Protein AF-A0A5C7KUD2-F1 (afdb_monomer_lite)

Structure (mmCIF, N/CA/C/O backbone):
data_AF-A0A5C7KUD2-F1
#
_entry.id   AF-A0A5C7KUD2-F1
#
loop_
_atom_site.group_PDB
_atom_site.id
_atom_site.type_symbol
_atom_site.label_atom_id
_atom_site.label_alt_id
_atom_site.label_comp_id
_atom_site.label_asym_id
_atom_site.label_entity_id
_atom_site.label_seq_id
_atom_site.pdbx_PDB_ins_code
_atom_site.Cartn_x
_atom_site.Cartn_y
_atom_site.Cartn_z
_atom_site.occupancy
_atom_site.B_iso_or_equiv
_atom_site.auth_seq_id
_atom_site.auth_comp_id
_atom_site.auth_asym_id
_atom_site.auth_atom_id
_atom_site.pdbx_PDB_model_num
ATOM 1 N N . MET A 1 1 ? -30.509 0.185 -14.003 1.00 52.31 1 MET A N 1
ATOM 2 C CA . MET A 1 1 ? -29.488 0.809 -13.132 1.00 52.31 1 MET A CA 1
ATOM 3 C C . MET A 1 1 ? -29.414 -0.004 -11.849 1.00 52.31 1 MET A C 1
ATOM 5 O O . MET A 1 1 ? -30.401 -0.042 -11.130 1.00 52.31 1 MET A O 1
ATOM 9 N N . ALA A 1 2 ? -28.322 -0.728 -11.601 1.00 57.47 2 ALA A N 1
ATOM 10 C CA . ALA A 1 2 ? -28.114 -1.382 -10.310 1.00 57.47 2 ALA A CA 1
ATOM 11 C C . ALA A 1 2 ? -27.553 -0.334 -9.339 1.00 57.47 2 ALA A C 1
ATOM 13 O O . ALA A 1 2 ? -26.475 0.204 -9.585 1.00 57.47 2 ALA A O 1
ATOM 14 N N . SER A 1 3 ? -28.297 0.007 -8.287 1.00 73.56 3 SER A N 1
ATOM 15 C CA . SER A 1 3 ? -27.805 0.875 -7.217 1.00 73.56 3 SER A CA 1
ATOM 16 C C . SER A 1 3 ? -27.150 0.013 -6.139 1.00 73.56 3 SER A C 1
ATOM 18 O O . SER A 1 3 ? -27.764 -0.901 -5.583 1.00 73.56 3 SER A O 1
ATOM 20 N N . ILE A 1 4 ? -25.874 0.285 -5.870 1.00 74.94 4 ILE A N 1
ATOM 21 C CA . ILE A 1 4 ? -25.166 -0.264 -4.715 1.00 74.94 4 ILE A CA 1
ATOM 22 C C . ILE A 1 4 ? -25.317 0.760 -3.595 1.00 74.94 4 ILE A C 1
ATOM 24 O O . ILE A 1 4 ? -24.913 1.912 -3.753 1.00 74.94 4 ILE A O 1
ATOM 28 N N . VAL A 1 5 ? -25.921 0.349 -2.482 1.00 77.75 5 VAL A N 1
ATOM 29 C CA . VAL A 1 5 ? -26.062 1.187 -1.287 1.00 77.75 5 VAL A CA 1
ATOM 30 C C . VAL A 1 5 ? -25.066 0.693 -0.252 1.00 77.75 5 VAL A C 1
ATOM 32 O O . VAL A 1 5 ? -25.144 -0.455 0.185 1.00 77.75 5 VAL A O 1
ATOM 35 N N . SER A 1 6 ? -24.130 1.560 0.129 1.00 81.19 6 SER A N 1
ATOM 36 C CA . SER A 1 6 ? -23.157 1.272 1.180 1.00 81.19 6 SER A CA 1
ATOM 37 C C . SER A 1 6 ? -23.691 1.759 2.520 1.00 81.19 6 SER A C 1
ATOM 39 O O . SER A 1 6 ? -24.078 2.920 2.658 1.00 81.19 6 SER A O 1
ATOM 41 N N . THR A 1 7 ? -23.716 0.874 3.510 1.00 82.81 7 THR A N 1
ATOM 42 C CA . THR A 1 7 ? -24.071 1.201 4.896 1.00 82.81 7 THR A CA 1
ATOM 43 C C . THR A 1 7 ? -22.840 1.044 5.777 1.00 82.81 7 THR A C 1
ATOM 45 O O . THR A 1 7 ? -22.096 0.074 5.630 1.00 82.81 7 THR A O 1
ATOM 48 N N . ARG A 1 8 ? -22.593 2.015 6.664 1.00 83.44 8 ARG A N 1
ATOM 49 C CA . ARG A 1 8 ? -21.470 1.991 7.609 1.00 83.44 8 ARG A CA 1
ATOM 50 C C . ARG A 1 8 ? -21.988 2.077 9.036 1.00 83.44 8 ARG A C 1
ATOM 52 O O . ARG A 1 8 ? -22.719 3.007 9.357 1.00 83.44 8 ARG A O 1
ATOM 59 N N . GLU A 1 9 ? -21.580 1.134 9.871 1.00 87.38 9 GLU A N 1
ATOM 60 C CA . GLU A 1 9 ? -21.917 1.073 11.295 1.00 87.38 9 GLU A CA 1
ATOM 61 C C . GLU A 1 9 ? -20.636 0.930 12.123 1.00 87.38 9 GLU A C 1
ATOM 63 O O . GLU A 1 9 ? -19.722 0.201 11.737 1.00 87.38 9 GLU A O 1
ATOM 68 N N . VAL A 1 10 ? -20.546 1.642 13.247 1.00 86.75 10 VAL A N 1
ATOM 69 C CA . VAL A 1 10 ? -19.453 1.464 14.215 1.00 86.75 10 VAL A CA 1
ATOM 70 C C . VAL A 1 10 ? -19.850 0.320 15.143 1.00 86.75 10 VAL A C 1
ATOM 72 O O . VAL A 1 10 ? -20.932 0.357 15.720 1.00 86.75 10 VAL A O 1
ATOM 75 N N . ILE A 1 11 ? -19.004 -0.704 15.241 1.00 87.06 11 ILE A N 1
ATOM 76 C CA . ILE A 1 11 ? -19.264 -1.911 16.040 1.00 87.06 11 ILE A CA 1
ATOM 77 C C . ILE A 1 11 ? -18.545 -1.831 17.384 1.00 87.06 11 ILE A C 1
ATOM 79 O O . ILE A 1 11 ? -19.157 -2.070 18.414 1.00 87.06 11 ILE A O 1
ATOM 83 N N . ASP A 1 12 ? -17.256 -1.479 17.354 1.00 84.88 12 ASP A N 1
ATOM 84 C CA . ASP A 1 12 ? -16.395 -1.422 18.534 1.00 84.88 12 ASP A CA 1
ATOM 85 C C . ASP A 1 12 ? -15.609 -0.116 18.540 1.00 84.88 12 ASP A C 1
ATOM 87 O O . ASP A 1 12 ? -15.211 0.397 17.488 1.00 84.88 12 ASP A O 1
ATOM 91 N N . THR A 1 13 ? -15.317 0.377 19.735 1.00 88.31 13 THR A N 1
ATOM 92 C CA . THR A 1 13 ? -14.458 1.537 19.969 1.00 88.31 13 THR A CA 1
ATOM 93 C C . THR A 1 13 ? -13.474 1.214 21.083 1.00 88.31 13 THR A C 1
ATOM 95 O O . THR A 1 13 ? -13.832 0.521 22.034 1.00 88.31 13 THR A O 1
ATOM 98 N N . GLY A 1 14 ? -12.249 1.719 21.001 1.00 86.06 14 GLY A N 1
ATOM 99 C CA . GLY A 1 14 ? -11.285 1.584 22.090 1.00 86.06 14 GLY A CA 1
ATOM 100 C C . GLY A 1 14 ? -10.081 2.493 21.915 1.00 86.06 14 GLY A C 1
ATOM 101 O O . GLY A 1 14 ? -9.717 2.840 20.795 1.00 86.06 14 GLY A O 1
ATOM 102 N N . GLU A 1 15 ? -9.458 2.858 23.027 1.00 85.56 15 GLU A N 1
ATOM 103 C CA . GLU A 1 15 ? -8.258 3.693 23.046 1.00 85.56 15 GLU A CA 1
ATOM 104 C C . GLU A 1 15 ? -7.016 2.835 22.780 1.00 85.56 15 GLU A C 1
ATOM 106 O O . GLU A 1 15 ? -6.874 1.741 23.338 1.00 85.56 15 GLU A O 1
ATOM 111 N N . ILE A 1 16 ? -6.122 3.321 21.916 1.00 84.38 16 ILE A N 1
ATOM 112 C CA . ILE A 1 16 ? -4.828 2.694 21.619 1.00 84.38 16 ILE A CA 1
ATOM 113 C C . ILE A 1 16 ? -3.708 3.736 21.582 1.00 84.38 16 ILE A C 1
ATOM 115 O O . ILE A 1 16 ? -3.921 4.887 21.196 1.00 84.38 16 ILE A O 1
ATOM 119 N N . SER A 1 17 ? -2.491 3.328 21.941 1.00 83.12 17 SER A N 1
ATOM 120 C CA . SER A 1 17 ? -1.288 4.131 21.721 1.00 83.12 17 SER A CA 1
ATOM 121 C C . SER A 1 17 ? -0.753 3.886 20.310 1.00 83.12 17 SER A C 1
ATOM 123 O O . SER A 1 17 ? -0.353 2.782 19.948 1.00 83.12 17 SER A O 1
ATOM 125 N N . LEU A 1 18 ? -0.753 4.927 19.484 1.00 80.75 18 LEU A N 1
ATOM 126 C CA . LEU A 1 18 ? -0.291 4.876 18.104 1.00 80.75 18 LEU A CA 1
ATOM 127 C C . LEU A 1 18 ? 1.002 5.674 17.961 1.00 80.75 18 LEU A C 1
ATOM 129 O O . LEU A 1 18 ? 1.029 6.881 18.210 1.00 80.75 18 LEU A O 1
ATOM 133 N N . GLN A 1 19 ? 2.063 5.022 17.482 1.00 81.31 19 GLN A N 1
ATOM 134 C CA . GLN A 1 19 ? 3.209 5.737 16.933 1.00 81.31 19 GLN A CA 1
ATOM 135 C C . GLN A 1 19 ? 2.923 6.075 15.468 1.00 81.31 19 GLN A C 1
ATOM 137 O O . GLN A 1 19 ? 2.828 5.206 14.602 1.00 81.31 19 GLN A O 1
ATOM 142 N N . CYS A 1 20 ? 2.745 7.353 15.154 1.00 77.44 20 CYS A N 1
ATOM 143 C CA . CYS A 1 20 ? 2.360 7.732 13.804 1.00 77.44 20 CYS A CA 1
ATOM 144 C C . CYS A 1 20 ? 3.529 7.581 12.827 1.00 77.44 20 CYS A C 1
ATOM 146 O O . CYS A 1 20 ? 4.560 8.235 12.958 1.00 77.44 20 CYS A O 1
ATOM 148 N N . SER A 1 21 ? 3.345 6.801 11.760 1.00 73.75 21 SER A N 1
ATOM 149 C CA . SER A 1 21 ? 4.360 6.667 10.700 1.00 73.75 21 SER A CA 1
ATOM 150 C C . SER A 1 21 ? 4.671 7.982 9.964 1.00 73.75 21 SER A C 1
ATOM 152 O O . SER A 1 21 ? 5.726 8.099 9.337 1.00 73.75 21 SER A O 1
ATOM 154 N N . HIS A 1 22 ? 3.772 8.973 10.032 1.00 73.56 22 HIS A N 1
ATOM 155 C CA . HIS A 1 22 ? 3.919 10.255 9.345 1.00 73.56 22 HIS A CA 1
ATOM 156 C C . HIS A 1 22 ? 4.621 11.323 10.196 1.00 73.56 22 HIS A C 1
ATOM 158 O O . HIS A 1 22 ? 5.550 11.963 9.703 1.00 73.56 22 HIS A O 1
ATOM 164 N N . CYS A 1 23 ? 4.183 11.547 11.438 1.00 79.75 23 CYS A N 1
ATOM 165 C CA . CYS A 1 23 ? 4.767 12.556 12.334 1.00 79.75 23 CYS A CA 1
ATOM 166 C C . CYS A 1 23 ? 5.765 11.978 13.346 1.00 79.75 23 CYS A C 1
ATOM 168 O O . CYS A 1 23 ? 6.472 12.745 13.988 1.00 79.75 23 CYS A O 1
ATOM 170 N N . ARG A 1 24 ? 5.877 10.645 13.454 1.00 76.94 24 ARG A N 1
ATOM 171 C CA . ARG A 1 24 ? 6.722 9.920 14.424 1.00 76.94 24 ARG A CA 1
ATOM 172 C C . ARG A 1 24 ? 6.436 10.250 15.894 1.00 76.94 24 ARG A C 1
ATOM 174 O O . ARG A 1 24 ? 7.190 9.810 16.755 1.00 76.94 24 ARG A O 1
ATOM 181 N N . SER A 1 25 ? 5.358 10.978 16.183 1.00 79.31 25 SER A N 1
ATOM 182 C CA . SER A 1 25 ? 4.863 11.176 17.540 1.00 79.31 25 SER A CA 1
ATOM 183 C C . SER A 1 25 ? 4.092 9.946 18.010 1.00 79.31 25 SER A C 1
ATOM 185 O O . SER A 1 25 ? 3.441 9.255 17.216 1.00 79.31 25 SER A O 1
ATOM 187 N N . THR A 1 26 ? 4.205 9.666 19.305 1.00 81.06 26 THR A N 1
ATOM 188 C CA . THR A 1 26 ? 3.474 8.597 19.982 1.00 81.06 26 THR A CA 1
ATOM 189 C C . THR A 1 26 ? 2.333 9.233 20.753 1.00 81.06 26 THR A C 1
ATOM 191 O O . THR A 1 26 ? 2.579 9.924 21.737 1.00 81.06 26 THR A O 1
ATOM 194 N N . ASN A 1 27 ? 1.101 8.994 20.309 1.00 81.31 27 ASN A N 1
ATOM 195 C CA . ASN A 1 27 ? -0.094 9.600 20.890 1.00 81.31 27 ASN A CA 1
ATOM 196 C C . ASN A 1 27 ? -1.133 8.539 21.233 1.00 81.31 27 ASN A C 1
ATOM 198 O O . ASN A 1 27 ? -1.171 7.472 20.621 1.00 81.31 27 ASN A O 1
ATOM 202 N N . GLN A 1 28 ? -2.005 8.853 22.186 1.00 82.94 28 GLN A N 1
ATOM 203 C CA . GLN A 1 28 ? -3.213 8.071 22.425 1.00 82.94 28 GLN A CA 1
ATOM 204 C C . GLN A 1 28 ? -4.305 8.507 21.447 1.00 82.94 28 GLN A C 1
ATOM 206 O O . GLN A 1 28 ? -4.499 9.699 21.208 1.00 82.94 28 GLN A O 1
ATOM 211 N N . THR A 1 29 ? -4.966 7.532 20.830 1.00 84.25 29 THR A N 1
ATOM 212 C CA . THR A 1 29 ? -5.979 7.747 19.793 1.00 84.25 29 THR A CA 1
ATOM 213 C C . THR A 1 29 ? -7.088 6.724 19.885 1.00 84.25 29 THR A C 1
ATOM 215 O O . THR A 1 29 ? -6.829 5.557 20.186 1.00 84.25 29 THR A O 1
ATOM 218 N N . ASP A 1 30 ? -8.289 7.134 19.498 1.00 84.81 30 ASP A N 1
ATOM 219 C CA . ASP A 1 30 ? -9.420 6.226 19.388 1.00 84.81 30 ASP A CA 1
ATOM 220 C C . ASP A 1 30 ? -9.322 5.372 18.120 1.00 84.81 30 ASP A C 1
ATOM 222 O O . ASP A 1 30 ? -9.208 5.871 16.992 1.00 84.81 30 ASP A O 1
ATOM 226 N N . ALA A 1 31 ? -9.402 4.060 18.311 1.00 84.88 31 ALA A N 1
ATOM 227 C CA . ALA A 1 31 ? -9.616 3.082 17.263 1.00 84.88 31 ALA A CA 1
ATOM 228 C C . ALA A 1 31 ? -11.114 2.785 17.136 1.00 84.88 31 ALA A C 1
ATOM 230 O O . ALA A 1 31 ? -11.771 2.357 18.084 1.00 84.88 31 ALA A O 1
ATOM 231 N N . LEU A 1 32 ? -11.646 2.978 15.930 1.00 87.69 32 LEU A N 1
ATOM 232 C CA . LEU A 1 32 ? -13.053 2.771 15.597 1.00 87.69 32 LEU A CA 1
ATOM 233 C C . LEU A 1 32 ? -13.172 1.568 14.662 1.00 87.69 32 LEU A C 1
ATOM 235 O O . LEU A 1 32 ? -12.714 1.625 13.520 1.00 87.69 32 LEU A O 1
ATOM 239 N N . ARG A 1 33 ? -13.804 0.478 15.096 1.00 86.75 33 ARG A N 1
ATOM 240 C CA . ARG A 1 33 ? -14.136 -0.649 14.217 1.00 86.75 33 ARG A CA 1
ATOM 241 C C . ARG A 1 33 ? -15.422 -0.354 13.472 1.00 86.75 33 ARG A C 1
ATOM 243 O O . ARG A 1 33 ? -16.489 -0.277 14.070 1.00 86.75 33 ARG A O 1
ATOM 250 N N . VAL A 1 34 ? -15.327 -0.244 12.157 1.00 87.00 34 VAL A N 1
ATOM 251 C CA . VAL A 1 34 ? -16.453 0.032 11.271 1.00 87.00 34 VAL A CA 1
ATOM 252 C C . VAL A 1 34 ? -16.784 -1.225 10.473 1.00 87.00 34 VAL A C 1
ATOM 254 O O . VAL A 1 34 ? -15.921 -1.804 9.808 1.00 87.00 34 VAL A O 1
ATOM 257 N N . LYS A 1 35 ? -18.050 -1.646 10.508 1.00 86.50 35 LYS A N 1
ATOM 258 C CA . LYS A 1 35 ? -18.607 -2.574 9.524 1.00 86.50 35 LYS A CA 1
ATOM 259 C C . LYS A 1 35 ? -19.130 -1.769 8.360 1.00 86.50 35 LYS A C 1
ATOM 261 O O . LYS A 1 35 ? -19.920 -0.843 8.522 1.00 86.50 35 LYS A O 1
ATOM 266 N N . THR A 1 36 ? -18.717 -2.164 7.178 1.00 85.19 36 THR A N 1
ATOM 267 C CA . THR A 1 36 ? -19.242 -1.656 5.922 1.00 85.19 36 THR A CA 1
ATOM 268 C C . THR A 1 36 ? -19.983 -2.796 5.245 1.00 85.19 36 THR A C 1
ATOM 270 O O . THR A 1 36 ? -19.449 -3.897 5.110 1.00 85.19 36 THR A O 1
ATOM 273 N N . VAL A 1 37 ? -21.247 -2.564 4.909 1.00 84.75 37 VAL A N 1
ATOM 274 C CA . VAL A 1 37 ? -22.099 -3.532 4.220 1.00 84.75 37 VAL A CA 1
ATOM 275 C C . VAL A 1 37 ? -22.603 -2.885 2.947 1.00 84.75 37 VAL A C 1
ATOM 277 O O . VAL A 1 37 ? -23.414 -1.955 2.993 1.00 84.75 37 VAL A O 1
ATOM 280 N N . ASP A 1 38 ? -22.144 -3.404 1.818 1.00 84.06 38 ASP A N 1
ATOM 281 C CA . ASP A 1 38 ? -22.626 -3.007 0.507 1.00 84.06 38 ASP A CA 1
ATOM 282 C C . ASP A 1 38 ? -23.773 -3.926 0.106 1.00 84.06 38 ASP A C 1
ATOM 284 O O . ASP A 1 38 ? -23.637 -5.156 0.035 1.00 84.06 38 ASP A O 1
ATOM 288 N N . ARG A 1 39 ? -24.929 -3.312 -0.143 1.00 82.31 39 ARG A N 1
ATOM 289 C CA . ARG A 1 39 ? -26.154 -4.008 -0.521 1.00 82.31 39 ARG A CA 1
ATOM 290 C C . ARG A 1 39 ? -26.489 -3.754 -1.981 1.00 82.31 39 ARG A C 1
ATOM 292 O O . ARG A 1 39 ? -26.563 -2.604 -2.418 1.00 82.31 39 ARG A O 1
ATOM 299 N N . LEU A 1 40 ? -26.763 -4.825 -2.716 1.00 80.75 40 LEU A N 1
ATOM 300 C CA . LEU A 1 40 ? -27.335 -4.751 -4.055 1.00 80.75 40 LEU A CA 1
ATOM 301 C C . LEU A 1 40 ? -28.833 -4.488 -3.928 1.00 80.75 40 LEU A C 1
ATOM 303 O O . LEU A 1 40 ? -29.529 -5.190 -3.186 1.00 80.75 40 LEU A O 1
ATOM 307 N N . TYR A 1 41 ? -29.322 -3.455 -4.616 1.00 78.12 41 TYR A N 1
ATOM 308 C CA . TYR A 1 41 ? -30.722 -3.021 -4.534 1.00 78.12 41 TYR A CA 1
ATOM 309 C C . TYR A 1 41 ? -31.186 -2.697 -3.099 1.00 78.12 41 TYR A C 1
ATOM 311 O O . TYR A 1 41 ? -32.371 -2.775 -2.795 1.00 78.12 41 TYR A O 1
ATOM 319 N N . GLY A 1 42 ? -30.256 -2.374 -2.189 1.00 74.31 42 GLY A N 1
ATOM 320 C CA . GLY A 1 42 ? -30.549 -2.060 -0.783 1.00 74.31 42 GLY A CA 1
ATOM 321 C C . GLY A 1 42 ? -30.951 -3.252 0.101 1.00 74.31 42 GLY A C 1
ATOM 322 O O . GLY A 1 42 ? -31.068 -3.087 1.317 1.00 74.31 42 GLY A O 1
ATOM 323 N N . LEU A 1 43 ? -31.111 -4.448 -0.473 1.00 76.94 43 LEU A N 1
ATOM 324 C CA . LEU A 1 43 ? -31.692 -5.613 0.201 1.00 76.94 43 LEU A CA 1
ATOM 325 C C . LEU A 1 43 ? -30.686 -6.749 0.387 1.00 76.94 43 LEU A C 1
ATOM 327 O O . LEU A 1 43 ? -30.541 -7.251 1.499 1.00 76.94 43 LEU A O 1
ATOM 331 N N . LEU A 1 44 ? -29.964 -7.138 -0.669 1.00 77.94 44 LEU A N 1
ATOM 332 C CA . LEU A 1 44 ? -29.021 -8.254 -0.591 1.00 77.94 44 LEU A CA 1
ATOM 333 C C . LEU A 1 44 ? -27.629 -7.754 -0.196 1.00 77.94 44 LEU A C 1
ATOM 335 O O . LEU A 1 44 ? -27.024 -7.032 -0.990 1.00 77.94 44 LEU A O 1
ATOM 339 N N . PRO A 1 45 ? -27.083 -8.134 0.974 1.00 79.06 45 PRO A N 1
ATOM 340 C CA . PRO A 1 45 ? -25.691 -7.848 1.293 1.00 79.06 45 PRO A CA 1
ATOM 341 C C . PRO A 1 45 ? -24.792 -8.668 0.363 1.00 79.06 45 PRO A C 1
ATOM 343 O O . PRO A 1 45 ? -24.847 -9.894 0.364 1.00 79.06 45 PRO A O 1
ATOM 346 N N . VAL A 1 46 ? -23.977 -7.994 -0.445 1.00 81.50 46 VAL A N 1
ATOM 347 C CA . VAL A 1 46 ? -23.026 -8.661 -1.353 1.00 81.50 46 VAL A CA 1
ATOM 348 C C . VAL A 1 46 ? -21.629 -8.639 -0.760 1.00 81.50 46 VAL A C 1
ATOM 350 O O . VAL A 1 46 ? -20.915 -9.634 -0.824 1.00 81.50 46 VAL A O 1
ATOM 353 N N . TRP A 1 47 ? -21.250 -7.514 -0.156 1.00 79.00 47 TRP A N 1
ATOM 354 C CA . TRP A 1 47 ? -19.937 -7.342 0.450 1.00 79.00 47 TRP A CA 1
ATOM 355 C C . TRP A 1 47 ? -20.088 -6.852 1.880 1.00 79.00 47 TRP A C 1
ATOM 357 O O . TRP A 1 47 ? -20.730 -5.837 2.137 1.00 79.00 47 TRP A O 1
ATOM 367 N N . VAL A 1 48 ? -19.491 -7.589 2.814 1.00 78.75 48 VAL A N 1
ATOM 368 C CA . VAL A 1 48 ? -19.387 -7.198 4.220 1.00 78.75 48 VAL A CA 1
ATOM 369 C C . VAL A 1 48 ? -17.909 -7.103 4.556 1.00 78.75 48 VAL A C 1
ATOM 371 O O . VAL A 1 48 ? -17.201 -8.108 4.552 1.00 78.75 48 VAL A O 1
ATOM 374 N N . THR A 1 49 ? -17.439 -5.897 4.848 1.00 82.56 49 THR A N 1
ATOM 375 C CA . THR A 1 49 ? -16.047 -5.632 5.212 1.00 82.56 49 THR A CA 1
ATOM 376 C C . THR A 1 49 ? -15.969 -4.988 6.587 1.00 82.56 49 THR A C 1
ATOM 378 O O . THR A 1 49 ? -16.657 -4.012 6.877 1.00 82.56 49 THR A O 1
ATOM 381 N N . GLN A 1 50 ? -15.126 -5.548 7.453 1.00 84.38 50 GLN A N 1
ATOM 382 C CA . GLN A 1 50 ? -14.810 -4.976 8.758 1.00 84.38 50 GLN A CA 1
ATOM 383 C C . GLN A 1 50 ? -13.427 -4.340 8.693 1.00 84.38 50 GLN A C 1
ATOM 385 O O . GLN A 1 50 ? -12.459 -4.986 8.291 1.00 84.38 50 GLN A O 1
ATOM 390 N N . GLU A 1 51 ? -13.343 -3.076 9.082 1.00 84.69 51 GLU A N 1
ATOM 391 C CA . GLU A 1 51 ? -12.095 -2.324 9.114 1.00 84.69 51 GLU A CA 1
ATOM 392 C C . GLU A 1 51 ? -12.019 -1.491 10.392 1.00 84.69 51 GLU A C 1
ATOM 394 O O . GLU A 1 51 ? -12.992 -0.856 10.790 1.00 84.69 51 GLU A O 1
ATOM 399 N N . THR A 1 52 ? -10.869 -1.500 11.058 1.00 85.06 52 THR A N 1
ATOM 400 C CA . THR A 1 52 ? -10.567 -0.578 12.153 1.00 85.06 52 THR A CA 1
ATOM 401 C C . THR A 1 52 ? -9.898 0.659 11.589 1.00 85.06 52 THR A C 1
ATOM 403 O O . THR A 1 52 ? -8.890 0.580 10.886 1.00 85.06 52 THR A O 1
ATOM 406 N N . VAL A 1 53 ? -10.495 1.813 11.859 1.00 85.31 53 VAL A N 1
ATOM 407 C CA . VAL A 1 53 ? -10.020 3.125 11.441 1.00 85.31 53 VAL A CA 1
ATOM 408 C C . VAL A 1 53 ? -9.419 3.810 12.655 1.00 85.31 53 VAL A C 1
ATOM 410 O O . VAL A 1 53 ? -10.066 3.919 13.693 1.00 85.31 53 VAL A O 1
ATOM 413 N N . VAL A 1 54 ? -8.190 4.288 12.507 1.00 84.81 54 VAL A N 1
ATOM 414 C CA . VAL A 1 54 ? -7.482 5.046 13.538 1.00 84.81 54 VAL A CA 1
ATOM 415 C C . VAL A 1 54 ? -7.074 6.380 12.937 1.00 84.81 54 VAL A C 1
ATOM 417 O O . VAL A 1 54 ? -6.560 6.428 11.816 1.00 84.81 54 VAL A O 1
ATOM 420 N N . LYS A 1 55 ? -7.318 7.473 13.654 1.00 84.81 55 LYS A N 1
ATOM 421 C CA . LYS A 1 55 ? -6.905 8.817 13.237 1.00 84.81 55 LYS A CA 1
ATOM 422 C C . LYS A 1 55 ? -5.804 9.316 14.152 1.00 84.81 55 LYS A C 1
ATOM 424 O O . LYS A 1 55 ? -5.970 9.321 15.364 1.00 84.81 55 LYS A O 1
ATOM 429 N N . CYS A 1 56 ? -4.693 9.753 13.568 1.00 82.88 56 CYS A N 1
ATOM 430 C CA . CYS A 1 56 ? -3.659 10.440 14.332 1.00 82.88 56 CYS A CA 1
ATOM 431 C C . CYS A 1 56 ? -4.135 11.86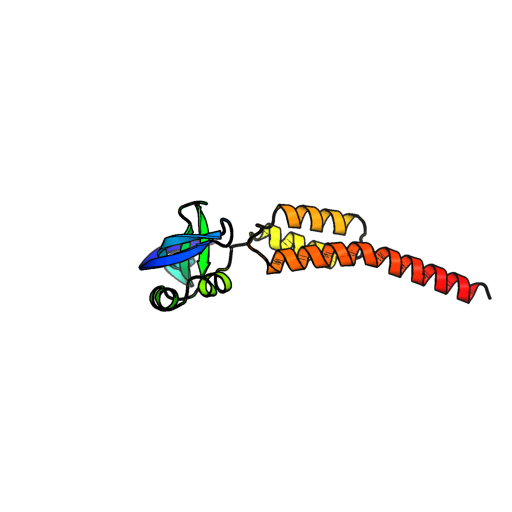5 14.682 1.00 82.88 56 CYS A C 1
ATOM 433 O O . CYS A 1 56 ? -4.626 12.543 13.778 1.00 82.88 56 CYS A O 1
ATOM 435 N N . PRO A 1 57 ? -3.974 12.346 15.929 1.00 82.25 57 PRO A N 1
ATOM 436 C CA . PRO A 1 57 ? -4.509 13.636 16.345 1.00 82.25 57 PRO A CA 1
ATOM 437 C C . PRO A 1 57 ? -3.632 14.795 15.853 1.00 82.25 57 PRO A C 1
ATOM 439 O O . PRO A 1 57 ? -4.150 15.857 15.544 1.00 82.25 57 PRO A O 1
ATOM 442 N N . ASP A 1 58 ? -2.323 14.573 15.688 1.00 81.75 58 ASP A N 1
ATOM 443 C CA . ASP A 1 58 ? -1.386 15.628 15.278 1.00 81.75 58 ASP A CA 1
ATOM 444 C C . ASP A 1 58 ? -1.408 15.912 13.774 1.00 81.75 58 ASP A C 1
ATOM 446 O O . ASP A 1 58 ? -1.173 17.035 13.341 1.00 81.75 58 ASP A O 1
ATOM 450 N N . CYS A 1 59 ? -1.601 14.875 12.955 1.00 78.94 59 CYS A N 1
ATOM 451 C CA . CYS A 1 59 ? -1.469 14.978 11.498 1.00 78.94 59 CYS A CA 1
ATOM 452 C C . CYS A 1 59 ? -2.745 14.616 10.736 1.00 78.94 59 CYS A C 1
ATOM 454 O O . CYS A 1 59 ? -2.719 14.587 9.507 1.00 78.94 59 CYS A O 1
ATOM 456 N N . GLU A 1 60 ? -3.818 14.270 11.451 1.00 79.94 60 GLU A N 1
ATOM 457 C CA . GLU A 1 60 ? -5.137 13.895 10.917 1.00 79.94 60 GLU A CA 1
ATOM 458 C C . GLU A 1 60 ? -5.129 12.747 9.893 1.00 79.94 60 GLU A C 1
ATOM 460 O O . GLU A 1 60 ? -6.133 12.453 9.238 1.00 79.94 60 GLU A O 1
ATOM 465 N N . THR A 1 61 ? -4.005 12.040 9.754 1.00 78.00 61 THR A N 1
ATOM 466 C CA . THR A 1 61 ? -3.908 10.929 8.812 1.00 78.00 61 THR A CA 1
ATOM 467 C C . THR A 1 61 ? -4.727 9.740 9.308 1.00 78.00 61 THR A C 1
ATOM 469 O O . THR A 1 61 ? -4.620 9.305 10.457 1.00 78.00 61 THR A O 1
ATOM 472 N N . THR A 1 62 ? -5.577 9.219 8.421 1.00 79.25 62 THR A N 1
ATOM 473 C CA . THR A 1 62 ? -6.405 8.039 8.680 1.00 79.25 62 THR A CA 1
ATOM 474 C C . THR A 1 62 ? -5.642 6.773 8.319 1.00 79.25 62 THR A C 1
ATOM 476 O O . THR A 1 62 ? -5.290 6.561 7.152 1.00 79.25 62 THR A O 1
ATOM 479 N N . PHE A 1 63 ? -5.456 5.898 9.295 1.00 80.19 63 PHE A N 1
ATOM 480 C CA . PHE A 1 63 ? -4.933 4.554 9.111 1.00 80.19 63 PHE A CA 1
ATOM 481 C C . PHE A 1 63 ? -6.067 3.535 9.178 1.00 80.19 63 PHE A C 1
ATOM 483 O O . PHE A 1 63 ? -7.042 3.723 9.904 1.00 80.19 63 PHE A O 1
ATOM 490 N N . THR A 1 64 ? -5.954 2.459 8.398 1.00 79.62 64 THR A N 1
ATOM 491 C CA . THR A 1 64 ? -6.951 1.383 8.377 1.00 79.62 64 THR A CA 1
ATOM 492 C C . THR A 1 64 ? -6.290 0.025 8.569 1.00 79.62 64 THR A C 1
ATOM 494 O O . THR A 1 64 ? -5.278 -0.258 7.922 1.00 79.62 64 THR A O 1
ATOM 497 N N . THR A 1 65 ? -6.859 -0.829 9.416 1.00 81.56 65 THR A N 1
ATOM 498 C CA . THR A 1 65 ? -6.467 -2.243 9.544 1.00 81.56 65 THR A CA 1
ATOM 499 C C . THR A 1 65 ? -7.690 -3.152 9.491 1.00 81.56 65 THR A C 1
ATOM 501 O O . THR A 1 65 ? -8.825 -2.692 9.565 1.00 81.56 65 THR A O 1
ATOM 504 N N . GLN A 1 66 ? -7.461 -4.453 9.334 1.00 81.75 66 GLN A N 1
ATOM 505 C CA . GLN A 1 66 ? -8.507 -5.475 9.454 1.00 81.75 66 GLN A CA 1
ATOM 506 C C . GLN A 1 66 ? -8.521 -6.131 10.845 1.00 81.75 66 GLN A C 1
ATOM 508 O O . GLN A 1 66 ? -9.363 -6.985 11.110 1.00 81.75 66 GLN A O 1
ATOM 513 N N . ILE A 1 67 ? -7.591 -5.745 11.720 1.00 81.81 67 ILE A N 1
ATOM 514 C CA . ILE A 1 67 ? -7.378 -6.354 13.031 1.00 81.81 67 ILE A CA 1
ATOM 515 C C . ILE A 1 67 ? -8.397 -5.784 14.019 1.00 81.81 67 ILE A C 1
ATOM 517 O O . ILE A 1 67 ? -8.824 -4.631 13.901 1.00 81.81 67 ILE A O 1
ATOM 521 N N . ALA A 1 68 ? -8.825 -6.612 14.970 1.00 81.75 68 ALA A N 1
ATOM 522 C CA . ALA A 1 68 ? -9.779 -6.242 16.006 1.00 81.75 68 ALA A CA 1
ATOM 523 C C . ALA A 1 68 ? -9.196 -5.227 17.000 1.00 81.75 68 ALA A C 1
ATOM 525 O O . ALA A 1 68 ? -8.031 -5.328 17.369 1.00 81.75 68 ALA A O 1
ATOM 526 N N . VAL A 1 69 ? -10.024 -4.314 17.525 1.00 82.19 69 VAL A N 1
ATOM 527 C CA . VAL A 1 69 ? -9.587 -3.293 18.503 1.00 82.19 69 VAL A CA 1
ATOM 528 C C . VAL A 1 69 ? -8.925 -3.926 19.736 1.00 82.19 69 VAL A C 1
ATOM 530 O O . VAL A 1 69 ? -7.873 -3.468 20.167 1.00 82.19 69 VAL A O 1
ATOM 533 N N . ALA A 1 70 ? -9.481 -5.029 20.248 1.00 80.38 70 ALA A N 1
ATOM 534 C CA . ALA A 1 70 ? -8.938 -5.746 21.405 1.00 80.38 70 ALA A CA 1
ATOM 535 C C . ALA A 1 70 ? -7.552 -6.371 21.158 1.00 80.38 70 ALA A C 1
ATOM 537 O O . ALA A 1 70 ? -6.784 -6.572 22.095 1.00 80.38 70 ALA A O 1
ATOM 538 N N . GLU A 1 71 ? -7.237 -6.705 19.907 1.00 81.19 71 GLU A N 1
ATOM 539 C CA . GLU A 1 71 ? -5.934 -7.251 19.528 1.00 81.19 71 GLU A CA 1
ATOM 540 C C . GLU A 1 71 ? -4.925 -6.122 19.287 1.00 81.19 71 GLU A C 1
ATOM 542 O O . GLU A 1 71 ? -3.801 -6.212 19.775 1.00 81.19 71 GLU A O 1
ATOM 547 N N . LEU A 1 72 ? -5.359 -5.000 18.691 1.00 79.69 72 LEU A N 1
ATOM 548 C CA . LEU A 1 72 ? -4.552 -3.773 18.615 1.00 79.69 72 LEU A CA 1
ATOM 549 C C . LEU A 1 72 ? -4.128 -3.263 20.001 1.00 79.69 72 LEU A C 1
ATOM 551 O O . LEU A 1 72 ? -3.000 -2.811 20.156 1.00 79.69 72 LEU A O 1
ATOM 555 N N . GLN A 1 73 ? -4.996 -3.355 21.012 1.00 80.56 73 GLN A N 1
ATOM 556 C CA . GLN A 1 73 ? -4.684 -2.925 22.383 1.00 80.56 73 GLN A CA 1
ATOM 557 C C . GLN A 1 73 ? -3.579 -3.743 23.060 1.00 80.56 73 GLN A C 1
ATOM 559 O O . GLN A 1 73 ? -2.957 -3.266 24.007 1.00 80.56 73 GLN A O 1
ATOM 564 N N . ARG A 1 74 ? -3.348 -4.982 22.616 1.00 81.69 74 ARG A N 1
ATOM 565 C CA . ARG A 1 74 ? -2.327 -5.869 23.197 1.00 81.69 74 ARG A CA 1
ATOM 566 C C . ARG A 1 74 ? -0.953 -5.678 22.565 1.00 81.69 74 ARG A C 1
ATOM 568 O O . ARG A 1 74 ? 0.034 -6.146 23.128 1.00 81.69 74 ARG A O 1
ATOM 575 N N . LEU A 1 75 ? -0.893 -5.041 21.401 1.00 79.94 75 LEU A N 1
ATOM 576 C CA . LEU A 1 75 ? 0.333 -4.874 20.636 1.00 79.94 75 LEU A CA 1
ATOM 577 C C . LEU A 1 75 ? 1.110 -3.636 21.107 1.00 79.94 75 LEU A C 1
ATOM 579 O O . LEU A 1 75 ? 0.509 -2.610 21.435 1.00 79.94 75 LEU A O 1
ATOM 583 N N . PRO A 1 76 ? 2.454 -3.696 21.128 1.00 76.06 76 PRO A N 1
ATOM 584 C CA . PRO A 1 76 ? 3.271 -2.524 21.399 1.00 76.06 76 PRO A CA 1
ATOM 585 C C . PRO A 1 76 ? 3.132 -1.503 20.254 1.00 76.06 76 PRO A C 1
ATOM 587 O O . PRO A 1 76 ? 3.013 -1.903 19.092 1.00 76.06 76 PRO A O 1
ATOM 590 N N . PRO A 1 77 ? 3.214 -0.190 20.543 1.00 71.75 77 PRO A N 1
ATOM 591 C CA . PRO A 1 77 ? 2.906 0.888 19.593 1.00 71.75 77 PRO A CA 1
ATOM 592 C C . PRO A 1 77 ? 3.734 0.835 18.300 1.00 71.75 77 PRO A C 1
ATOM 594 O O . PRO A 1 77 ? 3.266 1.274 17.248 1.00 71.75 77 PRO A O 1
ATOM 597 N N . ASP A 1 78 ? 4.935 0.258 18.360 1.00 69.19 78 ASP A N 1
ATOM 598 C CA . ASP A 1 78 ? 5.847 0.124 17.225 1.00 69.19 78 ASP A CA 1
ATOM 599 C C . ASP A 1 78 ? 5.398 -0.971 16.238 1.00 69.19 78 ASP A C 1
ATOM 601 O O . ASP A 1 78 ? 5.606 -0.846 15.026 1.00 69.19 78 ASP A O 1
ATOM 605 N N . GLU A 1 79 ? 4.757 -2.045 16.716 1.00 73.50 79 GLU A N 1
ATOM 606 C CA . GLU A 1 79 ? 4.300 -3.154 15.864 1.00 73.50 79 GLU A CA 1
ATOM 607 C C . GLU A 1 79 ? 2.990 -2.847 15.153 1.00 73.50 79 GLU A C 1
ATOM 609 O O . GLU A 1 79 ? 2.851 -3.202 13.980 1.00 73.50 79 GLU A O 1
ATOM 614 N N . ILE A 1 80 ? 2.105 -2.072 15.785 1.00 70.00 80 ILE A N 1
ATOM 615 C CA . ILE A 1 80 ? 0.831 -1.648 15.186 1.00 70.00 80 ILE A CA 1
ATOM 616 C C . ILE A 1 80 ? 1.080 -0.916 13.851 1.00 70.00 80 ILE A C 1
ATOM 618 O O . ILE A 1 80 ? 0.335 -1.061 12.877 1.00 70.00 80 ILE A O 1
ATOM 622 N N . THR A 1 81 ? 2.200 -0.189 13.745 1.00 64.06 81 THR A N 1
ATOM 623 C CA . THR A 1 81 ? 2.590 0.519 12.514 1.00 64.06 81 THR A CA 1
ATOM 624 C C . THR A 1 81 ? 2.812 -0.379 11.303 1.00 64.06 81 THR A C 1
ATOM 626 O O . THR A 1 81 ? 2.613 0.070 10.170 1.00 64.06 81 THR A O 1
ATOM 629 N N . LYS A 1 82 ? 3.187 -1.645 11.513 1.00 66.75 82 LYS A N 1
ATOM 630 C CA . LYS A 1 82 ? 3.427 -2.613 10.432 1.00 66.75 82 LYS A CA 1
ATOM 631 C C . LYS A 1 82 ? 2.124 -3.138 9.832 1.00 66.75 82 LYS A C 1
ATOM 633 O O . LYS A 1 82 ? 2.109 -3.530 8.664 1.00 66.75 82 LYS A O 1
ATOM 638 N N . GLU A 1 83 ? 1.043 -3.124 10.602 1.00 68.50 83 GLU A N 1
ATOM 639 C CA . GLU A 1 83 ? -0.261 -3.660 10.202 1.00 68.50 83 GLU A CA 1
ATOM 640 C C . GLU A 1 83 ? -1.184 -2.599 9.604 1.00 68.50 83 GLU A C 1
ATOM 642 O O . GLU A 1 83 ? -2.115 -2.929 8.858 1.00 68.50 83 GLU A O 1
ATOM 647 N N . PHE A 1 84 ? -0.888 -1.316 9.830 1.00 69.75 84 PHE A N 1
ATOM 648 C CA . PHE A 1 84 ? -1.592 -0.227 9.167 1.00 69.75 84 PHE A CA 1
ATOM 649 C C . PHE A 1 84 ? -1.401 -0.263 7.652 1.00 69.75 84 PHE A C 1
ATOM 651 O O . PHE A 1 84 ? -0.323 -0.025 7.100 1.00 69.75 84 PHE A O 1
ATOM 658 N N . ARG A 1 85 ? -2.510 -0.490 6.943 1.00 64.62 85 ARG A N 1
ATOM 659 C CA . ARG A 1 85 ? -2.598 -0.263 5.504 1.00 64.62 85 ARG A CA 1
ATOM 660 C C . ARG A 1 85 ? -3.156 1.128 5.269 1.00 64.62 85 ARG A C 1
ATOM 662 O O . ARG A 1 85 ? -4.243 1.473 5.725 1.00 64.62 85 ARG A O 1
ATOM 669 N N . VAL A 1 86 ? -2.429 1.916 4.489 1.00 65.69 86 VAL A N 1
ATOM 670 C CA . VAL A 1 86 ? -2.940 3.184 3.970 1.00 65.69 86 VAL A CA 1
ATOM 671 C C . VAL A 1 86 ? -3.681 2.910 2.668 1.00 65.69 86 VAL A C 1
ATOM 673 O O . VAL A 1 86 ? -3.165 2.223 1.778 1.00 65.69 86 VAL A O 1
ATOM 676 N N . ARG A 1 87 ? -4.905 3.434 2.551 1.00 60.59 87 ARG A N 1
ATOM 677 C CA . ARG A 1 87 ? -5.690 3.342 1.317 1.00 60.59 87 ARG A CA 1
ATOM 678 C C . ARG A 1 87 ? -5.006 4.156 0.218 1.00 60.59 87 ARG A C 1
ATOM 680 O O . ARG A 1 87 ? -5.102 5.373 0.166 1.00 60.59 87 ARG A O 1
ATOM 687 N N . VAL A 1 88 ? -4.311 3.452 -0.670 1.00 65.12 88 VAL A N 1
ATOM 688 C CA . VAL A 1 88 ? -3.820 3.995 -1.942 1.00 65.12 88 VAL A CA 1
ATOM 689 C C . VAL A 1 88 ? -4.987 3.994 -2.928 1.00 65.12 88 VAL A C 1
ATOM 691 O O . VAL A 1 88 ? -5.650 2.961 -3.090 1.00 65.12 88 VAL A O 1
ATOM 694 N N . GLY A 1 89 ? -5.244 5.137 -3.565 1.00 70.38 89 GLY A N 1
ATOM 695 C CA . GLY A 1 89 ? -6.347 5.301 -4.510 1.00 70.38 89 GLY A CA 1
ATOM 696 C C . GLY A 1 89 ? -6.214 4.372 -5.720 1.00 70.38 89 GLY A C 1
ATOM 697 O O . GLY A 1 89 ? -5.109 3.986 -6.105 1.00 70.38 89 GLY A O 1
ATOM 698 N N . PHE A 1 90 ? -7.340 4.017 -6.343 1.00 79.12 90 PHE A N 1
ATOM 699 C CA . PHE A 1 90 ? -7.359 3.138 -7.519 1.00 79.12 90 PHE A CA 1
ATOM 700 C C . PHE A 1 90 ? -6.482 3.678 -8.661 1.00 79.12 90 PHE A C 1
ATOM 702 O O . PHE A 1 90 ? -5.633 2.958 -9.180 1.00 79.12 90 PHE A O 1
ATOM 709 N N . VAL A 1 91 ? -6.600 4.977 -8.957 1.00 77.06 91 VAL A N 1
ATOM 710 C CA . VAL A 1 91 ? -5.827 5.667 -10.007 1.00 77.06 91 VAL A CA 1
ATOM 711 C C . VAL A 1 91 ? -4.318 5.511 -9.800 1.00 77.06 91 VAL A C 1
ATOM 713 O O . VAL A 1 91 ? -3.586 5.206 -10.738 1.00 77.06 91 VAL A O 1
ATOM 716 N N . GLN A 1 92 ? -3.851 5.645 -8.556 1.00 78.00 92 GLN A N 1
ATOM 717 C CA . GLN A 1 92 ? -2.433 5.521 -8.210 1.00 78.00 92 GLN A CA 1
ATOM 718 C C . GLN A 1 92 ? -1.920 4.098 -8.466 1.00 78.00 92 GLN A C 1
ATOM 720 O O . GLN A 1 92 ? -0.832 3.926 -9.009 1.00 78.00 92 GLN A O 1
ATOM 725 N N . LYS A 1 93 ? -2.713 3.070 -8.135 1.00 81.06 93 LYS A N 1
ATOM 726 C CA . LYS A 1 93 ? -2.361 1.668 -8.415 1.00 81.06 93 LYS A CA 1
ATOM 727 C C . LYS A 1 93 ? -2.294 1.396 -9.918 1.00 81.06 93 LYS A C 1
ATOM 729 O O . LYS A 1 93 ? -1.340 0.768 -10.375 1.00 81.06 93 LYS A O 1
ATOM 734 N N . CYS A 1 94 ? -3.266 1.900 -10.679 1.00 83.06 94 CYS A N 1
ATOM 735 C CA . CYS A 1 94 ? -3.300 1.761 -12.134 1.00 83.06 94 CYS A CA 1
ATOM 736 C C . CYS A 1 94 ? -2.109 2.448 -12.805 1.00 83.06 94 CYS A C 1
ATOM 738 O O . CYS A 1 94 ? -1.484 1.835 -13.662 1.00 83.06 94 CYS A O 1
ATOM 740 N N . MET A 1 95 ? -1.733 3.660 -12.382 1.00 81.75 95 MET A N 1
ATOM 741 C CA . MET A 1 95 ? -0.543 4.336 -12.915 1.00 81.7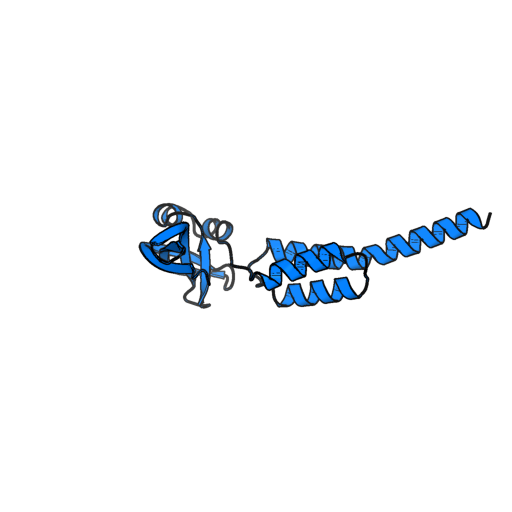5 95 MET A CA 1
ATOM 742 C C . MET A 1 95 ? 0.729 3.510 -12.725 1.00 81.75 95 MET A C 1
ATOM 744 O O . MET A 1 95 ? 1.524 3.401 -13.654 1.00 81.75 95 MET A O 1
ATOM 748 N N . VAL A 1 96 ? 0.922 2.904 -11.548 1.00 84.00 96 VAL A N 1
ATOM 749 C CA . VAL A 1 96 ? 2.092 2.047 -11.301 1.00 84.00 96 VAL A CA 1
ATOM 750 C C . VAL A 1 96 ? 2.052 0.804 -12.186 1.00 84.00 96 VAL A C 1
ATOM 752 O O . VAL A 1 96 ? 3.067 0.465 -12.783 1.00 84.00 96 VAL A O 1
ATOM 755 N N . ALA A 1 97 ? 0.896 0.149 -12.315 1.00 86.12 97 ALA A N 1
ATOM 756 C CA . ALA A 1 97 ? 0.747 -1.025 -13.175 1.00 86.12 97 ALA A CA 1
ATOM 757 C C . ALA A 1 97 ? 1.016 -0.702 -14.655 1.00 86.12 97 ALA A C 1
ATOM 759 O O . ALA A 1 97 ? 1.759 -1.424 -15.315 1.00 86.12 97 ALA A O 1
ATOM 760 N N . ILE A 1 98 ? 0.477 0.412 -15.157 1.00 86.31 98 ILE A N 1
ATOM 761 C CA . ILE A 1 98 ? 0.708 0.886 -16.529 1.00 86.31 98 ILE A CA 1
ATOM 762 C C . ILE A 1 98 ? 2.181 1.251 -16.730 1.00 86.31 98 ILE A C 1
ATOM 764 O O . ILE A 1 98 ? 2.763 0.878 -17.743 1.00 86.31 98 ILE A O 1
ATOM 768 N N . GLY A 1 99 ? 2.811 1.917 -15.757 1.00 84.19 99 GLY A N 1
ATOM 769 C CA . GLY A 1 99 ? 4.243 2.218 -15.800 1.00 84.19 99 GLY A CA 1
ATOM 770 C C . GLY A 1 99 ? 5.102 0.956 -15.913 1.00 84.19 99 GLY A C 1
ATOM 771 O O . GLY A 1 99 ? 6.064 0.937 -16.676 1.00 84.19 99 GLY A O 1
ATOM 772 N N . TRP A 1 100 ? 4.726 -0.117 -15.210 1.00 85.38 100 TRP A N 1
ATOM 773 C CA . TRP A 1 100 ? 5.394 -1.417 -15.319 1.00 85.38 100 TRP A CA 1
ATOM 774 C C . TRP A 1 100 ? 5.122 -2.118 -16.650 1.00 85.38 100 TRP A C 1
ATOM 776 O O . TRP A 1 100 ? 6.027 -2.749 -17.177 1.00 85.38 100 TRP A O 1
ATOM 786 N N . LEU A 1 101 ? 3.929 -1.996 -17.232 1.00 85.81 101 LEU A N 1
ATOM 787 C CA . LEU A 1 101 ? 3.644 -2.547 -18.564 1.00 85.81 101 LEU A CA 1
ATOM 788 C C . LEU A 1 101 ? 4.426 -1.825 -19.666 1.00 85.81 101 LEU A C 1
ATOM 790 O O . LEU A 1 101 ? 4.916 -2.452 -20.599 1.00 85.81 101 LEU A O 1
ATOM 794 N N . LEU A 1 102 ? 4.570 -0.509 -19.539 1.00 83.06 102 LEU A N 1
ATOM 795 C CA . LEU A 1 102 ? 5.238 0.339 -20.520 1.00 83.06 102 LEU A CA 1
ATOM 796 C C . LEU A 1 102 ? 6.721 0.562 -20.205 1.00 83.06 102 LEU A C 1
ATOM 798 O O . LEU A 1 102 ? 7.303 1.499 -20.740 1.00 83.06 102 LEU A O 1
ATOM 802 N N . PHE A 1 103 ? 7.357 -0.256 -19.357 1.00 81.12 103 PHE A N 1
ATOM 803 C CA . PHE A 1 103 ? 8.694 0.067 -18.839 1.00 81.12 103 PHE A CA 1
ATOM 804 C C . PHE A 1 103 ? 9.762 0.244 -19.936 1.00 81.12 103 PHE A C 1
ATOM 806 O O . PHE A 1 103 ? 10.655 1.074 -19.775 1.00 81.12 103 PHE A O 1
ATOM 813 N N . TRP A 1 104 ? 9.616 -0.465 -21.061 1.00 76.69 104 TRP A N 1
ATOM 814 C CA . TRP A 1 104 ? 10.477 -0.387 -22.249 1.00 76.69 104 TRP A CA 1
ATOM 815 C C . TRP A 1 104 ? 10.351 0.930 -23.028 1.00 76.69 104 TRP A C 1
ATOM 817 O O . TRP A 1 104 ? 11.273 1.319 -23.740 1.00 76.69 104 TRP A O 1
ATOM 827 N N . LEU A 1 105 ? 9.217 1.625 -22.899 1.00 80.12 105 LEU A N 1
ATOM 828 C CA . LEU A 1 105 ? 8.932 2.888 -23.578 1.00 80.12 105 LEU A CA 1
ATOM 829 C C . LEU A 1 105 ? 9.563 4.050 -22.800 1.00 80.12 105 LEU A C 1
ATOM 831 O O . LEU A 1 105 ? 8.893 4.867 -22.162 1.00 80.12 105 LEU A O 1
ATOM 835 N N . PHE A 1 106 ? 10.890 4.116 -22.833 1.00 75.69 106 PHE A N 1
ATOM 836 C CA . PHE A 1 106 ? 11.612 5.303 -22.391 1.00 75.69 106 PHE A CA 1
ATOM 837 C C . PHE A 1 106 ? 11.346 6.456 -23.377 1.00 75.69 106 PHE A C 1
ATOM 839 O O . PHE A 1 106 ? 11.391 6.218 -24.585 1.00 75.69 106 PHE A O 1
ATOM 846 N N . PRO A 1 107 ? 11.076 7.702 -22.932 1.00 79.56 107 PRO A N 1
ATOM 847 C CA . PRO A 1 107 ? 11.036 8.227 -21.557 1.00 79.56 107 PRO A CA 1
ATOM 848 C C . PRO A 1 107 ? 9.626 8.275 -20.930 1.00 79.56 107 PRO A C 1
ATOM 850 O O . PRO A 1 107 ? 9.436 8.811 -19.841 1.00 79.56 107 PRO A O 1
ATOM 853 N N . VAL A 1 108 ? 8.600 7.757 -21.602 1.00 83.12 108 VAL A N 1
ATOM 854 C CA . VAL A 1 108 ? 7.208 7.857 -21.129 1.00 83.12 108 VAL A CA 1
ATOM 855 C C . VAL A 1 108 ? 7.018 7.121 -19.795 1.00 83.12 108 VAL A C 1
ATOM 857 O O . VAL A 1 108 ? 6.333 7.618 -18.896 1.00 83.12 108 VAL A O 1
ATOM 860 N N . SER A 1 109 ? 7.676 5.972 -19.620 1.00 82.38 109 SER A N 1
ATOM 861 C CA . SER A 1 109 ? 7.611 5.178 -18.388 1.00 82.38 109 SER A CA 1
ATOM 862 C C . SER A 1 109 ? 8.238 5.872 -17.177 1.00 82.38 109 SER A C 1
ATOM 864 O O . SER A 1 109 ? 7.651 5.847 -16.092 1.00 82.38 109 SER A O 1
ATOM 866 N N . THR A 1 110 ? 9.379 6.553 -17.341 1.00 83.25 110 THR A N 1
ATOM 867 C CA . THR A 1 110 ? 10.029 7.292 -16.244 1.00 83.25 110 THR A CA 1
ATOM 868 C C . THR A 1 110 ? 9.134 8.416 -15.741 1.00 83.25 110 THR A C 1
ATOM 870 O O . THR A 1 110 ? 8.933 8.541 -14.531 1.00 83.25 110 THR A O 1
ATOM 873 N N . ILE A 1 111 ? 8.540 9.192 -16.651 1.00 85.44 111 ILE A N 1
ATOM 874 C CA . ILE A 1 111 ? 7.633 10.296 -16.312 1.00 85.44 111 ILE A CA 1
ATOM 875 C C . ILE A 1 111 ? 6.420 9.763 -15.536 1.00 85.44 111 ILE A C 1
ATOM 877 O O . ILE A 1 111 ? 6.085 10.295 -14.476 1.00 85.44 111 ILE A O 1
ATOM 881 N N . LEU A 1 112 ? 5.811 8.664 -15.996 1.00 83.50 112 LEU A N 1
ATOM 882 C CA . LEU A 1 112 ? 4.698 8.007 -15.302 1.00 83.50 112 LEU A CA 1
ATOM 883 C C . LEU A 1 112 ? 5.071 7.576 -13.877 1.00 83.50 112 LEU A C 1
ATOM 885 O O . LEU A 1 11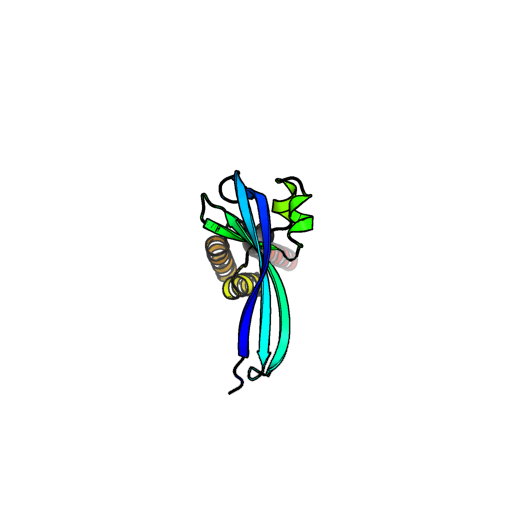2 ? 4.309 7.833 -12.940 1.00 83.50 112 LEU A O 1
ATOM 889 N N . PHE A 1 113 ? 6.243 6.968 -13.678 1.00 85.19 113 PHE A N 1
ATOM 890 C CA . PHE A 1 113 ? 6.687 6.562 -12.343 1.00 85.19 113 PHE A CA 1
ATOM 891 C C . PHE A 1 113 ? 7.028 7.745 -11.429 1.00 85.19 113 PHE A C 1
ATOM 893 O O . PHE A 1 113 ? 6.778 7.665 -10.222 1.00 85.19 113 PHE A O 1
ATOM 900 N N . VAL A 1 114 ? 7.568 8.842 -11.970 1.00 84.94 114 VAL A N 1
ATOM 901 C CA . VAL A 1 114 ? 7.844 10.071 -11.207 1.00 84.94 114 VAL A CA 1
ATOM 902 C C . VAL A 1 114 ? 6.540 10.707 -10.734 1.00 84.94 114 VAL A C 1
ATOM 904 O O . VAL A 1 114 ? 6.405 10.994 -9.543 1.00 84.94 114 VAL A O 1
ATOM 907 N N . ILE A 1 115 ? 5.554 10.848 -11.623 1.00 84.88 115 ILE A N 1
ATOM 908 C CA . ILE A 1 115 ? 4.228 11.372 -11.269 1.00 84.88 115 ILE A CA 1
ATOM 909 C C . ILE A 1 115 ? 3.575 10.460 -10.222 1.00 84.88 115 ILE A C 1
ATOM 911 O O . ILE A 1 115 ? 3.160 10.930 -9.162 1.00 84.88 115 ILE A O 1
ATOM 915 N N . ALA A 1 116 ? 3.573 9.140 -10.442 1.00 81.19 116 ALA A N 1
ATOM 916 C CA . ALA A 1 116 ? 3.030 8.183 -9.478 1.00 81.19 116 ALA A CA 1
ATOM 917 C C . ALA A 1 116 ? 3.710 8.297 -8.104 1.00 81.19 116 ALA A C 1
ATOM 919 O O . ALA A 1 116 ? 3.042 8.236 -7.074 1.00 81.19 116 ALA A O 1
ATOM 920 N N . ARG A 1 117 ? 5.029 8.515 -8.053 1.00 81.12 117 ARG A N 1
ATOM 921 C CA . ARG A 1 117 ? 5.772 8.679 -6.796 1.00 81.12 117 ARG A CA 1
ATOM 922 C C . ARG A 1 117 ? 5.365 9.923 -6.006 1.00 81.12 117 ARG A C 1
ATOM 924 O O . ARG A 1 117 ? 5.431 9.872 -4.779 1.00 81.12 117 ARG A O 1
ATOM 931 N N . PHE A 1 118 ? 4.979 11.006 -6.679 1.00 81.69 118 PHE A N 1
ATOM 932 C CA . PHE A 1 118 ? 4.471 12.213 -6.024 1.00 81.69 118 PHE A CA 1
ATOM 933 C C . PHE A 1 118 ? 3.035 12.044 -5.528 1.00 81.69 118 PHE A C 1
ATOM 935 O O . PHE A 1 118 ? 2.715 12.524 -4.444 1.00 81.69 118 PHE A O 1
ATOM 942 N N . LEU A 1 119 ? 2.187 11.335 -6.279 1.00 77.50 119 LEU A N 1
ATOM 943 C CA . LEU A 1 119 ? 0.804 11.095 -5.866 1.00 77.50 119 LEU A CA 1
ATOM 944 C C . LEU A 1 119 ? 0.685 10.052 -4.745 1.00 77.50 119 LEU A C 1
ATOM 946 O O . LEU A 1 119 ? -0.243 10.128 -3.943 1.00 77.50 119 LEU A O 1
ATOM 950 N N . ILE A 1 120 ? 1.577 9.060 -4.685 1.00 76.00 120 ILE A N 1
ATOM 951 C CA . ILE A 1 120 ? 1.512 8.005 -3.665 1.00 76.00 120 ILE A CA 1
ATOM 952 C C . ILE A 1 120 ? 1.936 8.576 -2.301 1.00 76.00 120 ILE A C 1
ATOM 954 O O . ILE A 1 120 ? 3.054 9.087 -2.172 1.00 76.00 120 ILE A O 1
ATOM 958 N N . PRO A 1 121 ? 1.101 8.444 -1.251 1.00 68.75 121 PRO A N 1
ATOM 959 C CA . PRO A 1 121 ? 1.442 8.947 0.072 1.00 68.75 121 PRO A CA 1
ATOM 960 C C . PRO A 1 121 ? 2.710 8.269 0.605 1.00 68.75 121 PRO A C 1
ATOM 962 O O . PRO A 1 121 ? 2.934 7.071 0.404 1.00 68.75 121 PRO A O 1
ATOM 965 N N . LYS A 1 122 ? 3.544 9.034 1.323 1.00 64.12 122 LYS A N 1
ATOM 966 C CA . LYS A 1 122 ? 4.853 8.580 1.844 1.00 64.12 122 LYS A CA 1
ATOM 967 C C . LYS A 1 122 ? 4.757 7.325 2.724 1.00 64.12 122 LYS A C 1
ATOM 969 O O . LYS A 1 122 ? 5.739 6.595 2.839 1.00 64.12 122 LYS A O 1
ATOM 974 N N . THR A 1 123 ? 3.582 7.075 3.292 1.00 59.81 123 THR A N 1
ATOM 975 C CA . THR A 1 123 ? 3.230 5.956 4.171 1.00 59.81 123 THR A CA 1
ATOM 976 C C . THR A 1 123 ? 2.999 4.633 3.429 1.00 59.81 123 THR A C 1
ATOM 978 O O . THR A 1 123 ? 3.124 3.564 4.019 1.00 59.81 123 THR A O 1
ATOM 981 N N . ALA A 1 124 ? 2.743 4.650 2.115 1.00 69.88 124 ALA A N 1
ATOM 982 C CA . ALA A 1 124 ? 2.575 3.441 1.308 1.00 69.88 124 ALA A CA 1
ATOM 983 C C . ALA A 1 124 ? 3.932 2.871 0.850 1.00 69.88 124 ALA A C 1
ATOM 985 O O . ALA A 1 124 ? 4.254 2.846 -0.342 1.00 69.88 124 ALA A O 1
ATOM 986 N N . VAL A 1 125 ? 4.738 2.389 1.803 1.00 69.94 125 VAL A N 1
ATOM 987 C CA . VAL A 1 125 ? 6.131 1.944 1.581 1.00 69.94 125 VAL A CA 1
ATOM 988 C C . VAL A 1 125 ? 6.246 0.920 0.448 1.00 69.94 125 VAL A C 1
ATOM 990 O O . VAL A 1 125 ? 7.135 1.037 -0.392 1.00 69.94 125 VAL A O 1
ATOM 993 N N . ARG A 1 126 ? 5.328 -0.053 0.367 1.00 77.38 126 ARG A N 1
ATOM 994 C CA . ARG A 1 126 ? 5.343 -1.092 -0.680 1.00 77.38 126 ARG A CA 1
ATOM 995 C C . ARG A 1 126 ? 5.176 -0.511 -2.087 1.00 77.38 126 ARG A C 1
ATOM 997 O O . ARG A 1 126 ? 5.938 -0.856 -2.984 1.00 77.38 126 ARG A O 1
ATOM 1004 N N . TRP A 1 127 ? 4.219 0.396 -2.270 1.00 77.19 127 TRP A N 1
ATOM 1005 C CA . TRP A 1 127 ? 3.962 1.044 -3.561 1.00 77.19 127 TRP A CA 1
ATOM 100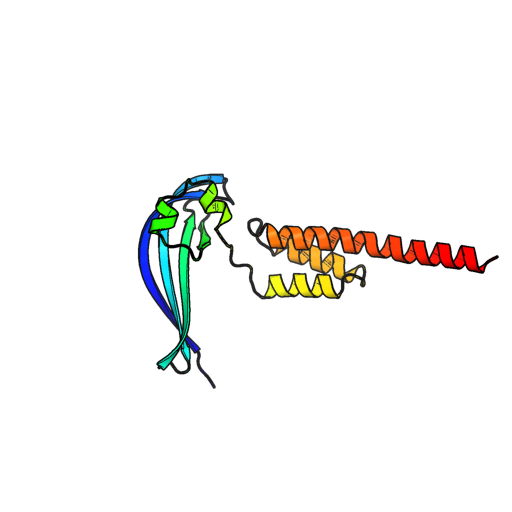6 C C . TRP A 1 127 ? 5.065 2.027 -3.934 1.00 77.19 127 TRP A C 1
ATOM 1008 O O . TRP A 1 127 ? 5.446 2.123 -5.096 1.00 77.19 127 TRP A O 1
ATOM 1018 N N . ARG A 1 128 ? 5.646 2.694 -2.937 1.00 78.12 128 ARG A N 1
ATOM 1019 C CA . ARG A 1 128 ? 6.791 3.578 -3.141 1.00 78.12 128 ARG A CA 1
ATOM 1020 C C . ARG A 1 128 ? 8.050 2.812 -3.544 1.00 78.12 128 ARG A C 1
ATOM 1022 O O . ARG A 1 128 ? 8.778 3.281 -4.408 1.00 78.12 128 ARG A O 1
ATOM 1029 N N . ARG A 1 129 ? 8.285 1.620 -2.981 1.00 82.75 129 ARG A N 1
ATOM 1030 C CA . ARG A 1 129 ? 9.354 0.714 -3.441 1.00 82.75 129 ARG A CA 1
ATOM 1031 C C . ARG A 1 129 ? 9.115 0.236 -4.876 1.00 82.75 129 ARG A C 1
ATOM 1033 O O . ARG A 1 129 ? 10.054 0.160 -5.660 1.00 82.75 129 ARG A O 1
ATOM 1040 N N . ALA A 1 130 ? 7.862 -0.039 -5.239 1.00 82.31 130 ALA A N 1
ATOM 1041 C CA . ALA A 1 130 ? 7.515 -0.424 -6.605 1.00 82.31 130 ALA A CA 1
ATOM 1042 C C . ALA A 1 130 ? 7.765 0.712 -7.614 1.00 82.31 130 ALA A C 1
ATOM 1044 O O . ALA A 1 130 ? 8.292 0.451 -8.693 1.00 82.31 130 ALA A O 1
ATOM 1045 N N . THR A 1 131 ? 7.455 1.968 -7.269 1.00 83.25 131 THR A N 1
ATOM 1046 C CA . THR A 1 131 ? 7.781 3.113 -8.137 1.00 83.25 131 THR A CA 1
ATOM 1047 C C . THR A 1 131 ? 9.271 3.410 -8.175 1.00 83.25 131 THR A C 1
ATOM 1049 O O . THR A 1 131 ? 9.788 3.703 -9.245 1.00 83.25 131 THR A O 1
ATOM 1052 N N . THR A 1 132 ? 10.000 3.291 -7.058 1.00 84.06 132 THR A N 1
ATOM 1053 C CA . THR A 1 132 ? 11.464 3.465 -7.064 1.00 84.06 132 THR A CA 1
ATOM 1054 C C . THR A 1 132 ? 12.149 2.426 -7.946 1.00 84.06 132 THR A C 1
ATOM 1056 O O . THR A 1 132 ? 13.023 2.783 -8.729 1.00 84.06 132 THR A O 1
ATOM 1059 N N . ALA A 1 133 ? 11.738 1.159 -7.837 1.00 86.75 133 ALA A N 1
ATOM 1060 C CA . ALA A 1 133 ? 12.270 0.079 -8.660 1.00 86.75 133 ALA A CA 1
ATOM 1061 C C . ALA A 1 133 ? 11.927 0.291 -10.141 1.00 86.75 133 ALA A C 1
ATOM 1063 O O . ALA A 1 133 ? 12.803 0.140 -10.984 1.00 86.75 133 ALA A O 1
ATOM 1064 N N . GLY A 1 134 ? 10.697 0.726 -10.439 1.00 83.56 134 GLY A N 1
ATOM 1065 C CA . GLY A 1 134 ? 10.274 1.080 -11.795 1.00 83.56 134 GLY A CA 1
ATOM 1066 C C . GLY A 1 134 ? 11.130 2.183 -12.423 1.00 83.56 13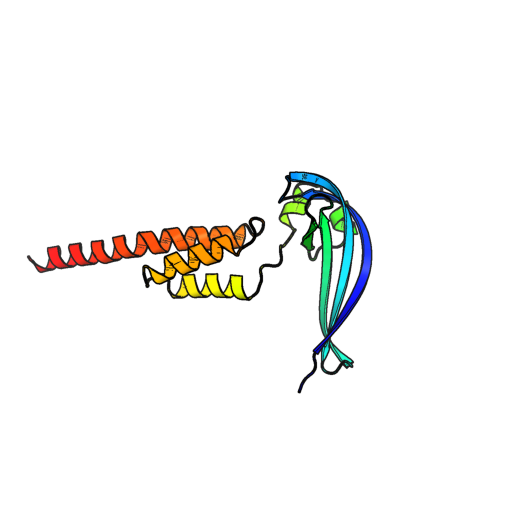4 GLY A C 1
ATOM 1067 O O . GLY A 1 134 ? 11.594 2.021 -13.547 1.00 83.56 134 GLY A O 1
ATOM 1068 N N . ILE A 1 135 ? 11.431 3.258 -11.677 1.00 84.75 135 ILE A N 1
ATOM 1069 C CA . ILE A 1 135 ? 12.312 4.346 -12.148 1.00 84.75 135 ILE A CA 1
ATOM 1070 C C . ILE A 1 135 ? 13.702 3.804 -12.498 1.00 84.75 135 ILE A C 1
ATOM 1072 O O . ILE A 1 135 ? 14.207 4.070 -13.586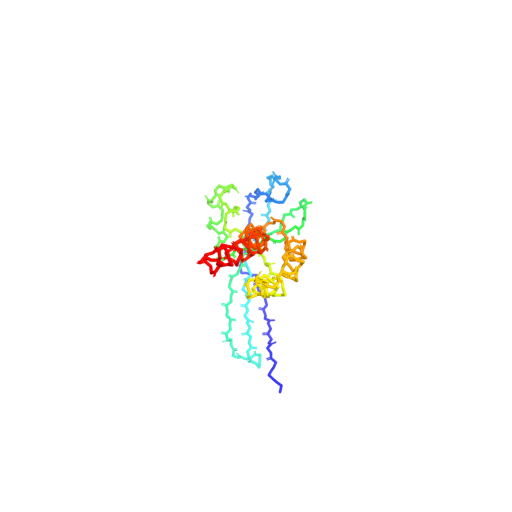 1.00 84.75 135 ILE A O 1
ATOM 1076 N N . ILE A 1 136 ? 14.307 3.015 -11.605 1.00 85.00 136 ILE A N 1
ATOM 1077 C CA . ILE A 1 136 ? 15.642 2.442 -11.830 1.00 85.00 136 ILE A CA 1
ATOM 1078 C C . ILE A 1 136 ? 15.625 1.521 -13.056 1.00 85.00 136 ILE A C 1
ATOM 1080 O O . ILE A 1 136 ? 16.459 1.672 -13.944 1.00 85.00 136 ILE A O 1
ATOM 1084 N N . ALA A 1 137 ? 14.646 0.619 -13.149 1.00 83.56 137 ALA A N 1
ATOM 1085 C CA . ALA A 1 137 ? 14.515 -0.302 -14.275 1.00 83.56 137 ALA A CA 1
ATOM 1086 C C . ALA A 1 137 ? 14.356 0.442 -15.611 1.00 83.56 137 ALA A C 1
ATOM 1088 O O . ALA A 1 137 ? 15.030 0.111 -16.584 1.00 83.56 137 ALA A O 1
ATOM 1089 N N . SER A 1 138 ? 13.535 1.494 -15.646 1.00 83.94 138 SER A N 1
ATOM 1090 C CA . SER A 1 138 ? 13.325 2.302 -16.854 1.00 83.94 138 SER A CA 1
ATOM 1091 C C . SER A 1 138 ? 14.557 3.101 -17.296 1.00 83.94 138 SER A C 1
ATOM 1093 O O . SER A 1 138 ? 14.689 3.384 -18.479 1.00 83.94 138 SER A O 1
ATOM 1095 N N . LEU A 1 139 ? 15.480 3.435 -16.386 1.00 81.06 139 LEU A N 1
ATOM 1096 C CA . LEU A 1 139 ? 16.752 4.094 -16.720 1.00 81.06 139 LEU A CA 1
ATOM 1097 C C . LEU A 1 139 ? 17.826 3.105 -17.190 1.00 81.06 139 LEU A C 1
ATOM 1099 O O . LEU A 1 139 ? 18.661 3.454 -18.018 1.00 81.06 139 LEU A O 1
ATOM 1103 N N . VAL A 1 140 ? 17.810 1.877 -16.669 1.00 83.81 140 VAL A N 1
ATOM 1104 C CA . VAL A 1 140 ? 18.781 0.829 -17.026 1.00 83.81 140 VAL A CA 1
ATOM 1105 C C . VAL A 1 140 ? 18.402 0.135 -18.341 1.00 83.81 140 VAL A C 1
ATOM 1107 O O . VAL A 1 140 ? 19.283 -0.242 -19.112 1.00 83.81 140 VAL A O 1
ATOM 1110 N N . SER A 1 141 ? 17.103 0.008 -18.638 1.00 81.12 141 SER A N 1
ATOM 1111 C CA . SER A 1 141 ? 16.603 -0.677 -19.839 1.00 81.12 141 SER A CA 1
ATOM 1112 C C . SER A 1 141 ? 17.169 -0.126 -21.163 1.00 81.12 141 SER A C 1
ATOM 1114 O O . SER A 1 141 ? 17.577 -0.942 -21.989 1.00 81.12 141 SER A O 1
ATOM 1116 N N . PRO A 1 142 ? 17.259 1.200 -21.397 1.00 77.50 142 PRO A N 1
ATOM 1117 C CA . PRO A 1 142 ? 17.846 1.740 -22.623 1.00 77.50 142 PRO A CA 1
ATOM 1118 C C . PRO A 1 142 ? 19.338 1.422 -22.737 1.00 77.50 142 PRO A C 1
ATOM 1120 O O . PRO A 1 142 ? 19.800 1.057 -23.810 1.00 77.50 142 PRO A O 1
ATOM 1123 N N . VAL A 1 143 ? 20.090 1.502 -21.635 1.00 80.44 143 VAL A N 1
ATOM 1124 C CA . VAL A 1 143 ? 21.540 1.238 -21.629 1.00 80.44 143 VAL A CA 1
ATOM 1125 C C . VAL A 1 143 ? 21.833 -0.210 -22.019 1.00 80.44 143 VAL A C 1
ATOM 1127 O O . VAL A 1 143 ? 22.723 -0.460 -22.827 1.00 80.44 143 VAL A O 1
ATOM 1130 N N . LEU A 1 144 ? 21.054 -1.160 -21.497 1.00 78.62 144 LEU A N 1
ATOM 1131 C CA . LEU A 1 144 ? 21.186 -2.572 -21.860 1.00 78.62 144 LEU A CA 1
ATOM 1132 C C . LEU A 1 144 ? 20.771 -2.841 -23.311 1.00 78.62 144 LEU A C 1
ATOM 1134 O O . LEU A 1 144 ? 21.427 -3.628 -23.985 1.00 78.62 144 LEU A O 1
ATOM 1138 N N . PHE A 1 145 ? 19.713 -2.183 -23.795 1.00 79.38 145 PHE A N 1
ATOM 1139 C CA . PHE A 1 145 ? 19.217 -2.363 -25.160 1.00 79.38 145 PHE A CA 1
ATOM 1140 C C . PHE A 1 145 ? 20.164 -1.772 -26.216 1.00 79.38 145 PHE A C 1
ATOM 1142 O O . PHE A 1 145 ? 20.494 -2.434 -27.194 1.00 79.38 145 PHE A O 1
ATOM 1149 N N . PHE A 1 146 ? 20.659 -0.549 -26.012 1.00 79.06 146 PHE A N 1
ATOM 1150 C CA . PHE A 1 146 ? 21.644 0.052 -26.916 1.00 79.06 146 PHE A CA 1
ATOM 1151 C C . PHE A 1 146 ? 23.009 -0.633 -26.815 1.00 79.06 146 PHE A C 1
ATOM 1153 O O . PHE A 1 146 ? 23.681 -0.805 -27.829 1.00 79.06 146 PHE A O 1
ATOM 1160 N N . GLY A 1 147 ? 23.407 -1.070 -25.616 1.00 82.31 147 GLY A N 1
ATOM 1161 C CA . GLY A 1 147 ? 24.642 -1.825 -25.420 1.00 82.31 147 GLY A CA 1
ATOM 1162 C C . GLY A 1 147 ? 24.634 -3.171 -26.148 1.00 82.31 147 GLY A C 1
ATOM 1163 O O . GLY A 1 147 ? 25.629 -3.526 -26.772 1.00 82.31 147 GLY A O 1
ATOM 1164 N N . SER A 1 148 ? 23.520 -3.907 -26.122 1.00 81.94 148 SER A N 1
ATOM 1165 C CA . SER A 1 148 ? 23.419 -5.194 -26.820 1.00 81.94 148 SER A CA 1
ATOM 1166 C C . SER A 1 148 ? 23.385 -5.041 -28.340 1.00 81.94 148 SER A C 1
ATOM 1168 O O . SER A 1 148 ? 24.040 -5.823 -29.027 1.00 81.94 148 SER A O 1
ATOM 1170 N N . LEU A 1 149 ? 22.699 -4.018 -28.862 1.00 83.00 149 LEU A N 1
ATOM 1171 C CA . LEU A 1 149 ? 22.713 -3.695 -30.292 1.00 83.00 149 LEU A CA 1
ATOM 1172 C C . LEU A 1 149 ? 24.121 -3.337 -30.779 1.00 83.00 149 LEU A C 1
ATOM 1174 O O . LEU A 1 149 ? 24.573 -3.896 -31.770 1.00 83.00 149 LEU A O 1
ATOM 1178 N N . LEU A 1 150 ? 24.857 -2.506 -30.033 1.00 84.44 150 LEU A N 1
ATOM 1179 C CA . LEU A 1 150 ? 26.252 -2.181 -30.354 1.00 84.44 150 LEU A CA 1
ATOM 1180 C C . LEU A 1 150 ? 27.160 -3.416 -30.378 1.00 84.44 150 LEU A C 1
ATOM 1182 O O . LEU A 1 150 ? 28.030 -3.515 -31.238 1.00 84.44 150 LEU A O 1
ATOM 1186 N N . ILE A 1 151 ? 26.972 -4.358 -29.449 1.00 84.69 151 ILE A N 1
ATOM 1187 C CA . ILE A 1 151 ? 27.740 -5.613 -29.418 1.00 84.69 151 ILE A CA 1
ATOM 1188 C C . ILE A 1 151 ? 27.393 -6.498 -30.625 1.00 84.69 151 ILE A C 1
ATOM 1190 O O . ILE A 1 151 ? 28.292 -7.089 -31.221 1.00 84.69 151 ILE A O 1
ATOM 1194 N N . LEU A 1 152 ? 26.113 -6.583 -30.999 1.00 84.31 152 LEU A N 1
ATOM 1195 C CA . LEU A 1 152 ? 25.653 -7.312 -32.187 1.00 84.31 152 LEU A CA 1
ATOM 1196 C C . LEU A 1 152 ? 26.209 -6.707 -33.483 1.00 84.31 152 LEU A C 1
ATOM 1198 O O . LEU A 1 152 ? 26.700 -7.450 -34.333 1.00 84.31 152 LEU A O 1
ATOM 1202 N N . ASP A 1 153 ? 26.208 -5.381 -33.610 1.00 83.75 153 ASP A N 1
ATOM 1203 C CA . ASP A 1 153 ? 26.807 -4.684 -34.754 1.00 83.75 153 ASP A CA 1
ATOM 1204 C C . ASP A 1 153 ? 28.323 -4.947 -34.832 1.00 83.75 153 ASP A C 1
ATOM 1206 O O . ASP A 1 153 ? 28.861 -5.221 -35.902 1.00 83.75 153 ASP A O 1
ATOM 1210 N N . LEU A 1 154 ? 29.022 -4.972 -33.692 1.00 85.38 154 LEU A N 1
ATOM 1211 C CA . LEU A 1 154 ? 30.455 -5.298 -33.627 1.00 85.38 154 LEU A CA 1
ATOM 1212 C C . LEU A 1 154 ? 30.772 -6.756 -33.993 1.00 85.38 154 LEU A C 1
ATOM 1214 O O . LEU A 1 154 ? 31.837 -7.031 -34.545 1.00 85.38 154 LEU A O 1
ATOM 1218 N N . LEU A 1 155 ? 29.878 -7.690 -33.666 1.00 84.00 155 LEU A N 1
ATOM 1219 C CA . LEU A 1 155 ? 30.027 -9.110 -33.995 1.00 84.00 155 LEU A CA 1
ATOM 1220 C C . LEU A 1 155 ? 29.692 -9.416 -35.458 1.00 84.00 155 LEU A C 1
ATOM 1222 O O . LEU A 1 155 ? 30.268 -10.343 -36.015 1.00 84.00 155 LEU A O 1
ATOM 1226 N N . THR A 1 156 ? 28.777 -8.661 -36.067 1.00 82.31 156 THR A N 1
ATOM 1227 C CA . THR A 1 156 ? 28.361 -8.834 -37.471 1.00 82.31 156 THR A CA 1
ATOM 1228 C C . THR A 1 156 ? 29.242 -8.076 -38.464 1.00 82.31 156 THR A C 1
ATOM 1230 O O . THR A 1 156 ? 29.260 -8.419 -39.642 1.00 82.31 156 THR A O 1
ATOM 1233 N N . ALA A 1 157 ? 30.011 -7.083 -38.005 1.00 75.25 157 ALA A N 1
ATOM 1234 C CA . ALA A 1 157 ? 30.998 -6.360 -38.811 1.00 75.25 157 ALA A CA 1
ATOM 1235 C C . ALA A 1 157 ? 32.319 -7.132 -39.048 1.00 75.25 157 ALA A C 1
ATOM 1237 O O . ALA A 1 157 ? 33.267 -6.563 -39.595 1.00 75.25 157 ALA A O 1
ATOM 1238 N N . LYS A 1 158 ? 32.402 -8.396 -38.620 1.00 55.12 158 LYS A N 1
ATOM 1239 C CA . LYS A 1 158 ? 33.563 -9.286 -38.750 1.00 55.12 158 LYS A CA 1
ATOM 1240 C C . LYS A 1 158 ? 33.254 -10.442 -39.690 1.00 55.12 158 LYS A C 1
ATOM 1242 O O . LYS A 1 158 ? 34.174 -10.805 -40.453 1.00 55.12 158 LYS A O 1
#

Foldseek 3Di:
DWDKDKDKDFDDKDWAFAQDPVPRDTDIWMWTWMWIFIATVVPHGPDIAIWIWTADPPPRAIWIASDDPVVRRVDDNVVVLVRTDHDDDPVLVVLLVVLVVCLLPPPVSLVSLVVSLVSGDPSNVVSNVSSVVSNVSSVVNVVVVVVVVVVVVVVVVD

Radius of gyration: 22.49 Å; chains: 1; bounding box: 65×25×62 Å

Secondary structure (DSSP, 8-state):
---EEEEEEEEEEEEEEEE-TTT--EEEEEEEEEEEEEEETTTEEEEEEEEEEEE-TTT-PEEEESS-HHHHTTS-HHHHHHH-B----HHHHHHHHHHHHTTTSTTHHHHHHHHHHHHS-TT-HHHHHHHHHHHHHHHHHHHHHHHHHHHHHHHHT-

Sequence (158 aa):
MASIVSTREVIDTGEISLQCSHCRSTNQTDALRVKTVDRLYGLLPVWVTQETVVKCPDCETTFTTQIAVAELQRLPPDEITKEFRVRVGFVQKCMVAIGWLLFWLFPVSTILFVIARFLIPKTAVRWRRATTAGIIASLVSPVLFFGSLLILDLLTAK

pLDDT: mean 79.64, std 6.62, range [52.31, 88.31]